Protein AF-A0ABD0PB30-F1 (afdb_monomer_lite)

Secondary structure (DSSP, 8-state):
-HHHHHHHHHHT--TT----EEEEEEEETTEEEEEEEEEPPP--GGGGS---

Foldseek 3Di:
DVVVVVVQCVVQVPDPDDWDWDFDFDDDPNDTGGDDIDTDDDPDPVVPPPDD

Organism: Cirrhinus mrigala (NCBI:txid683832)

Sequence (52 aa):
VVLKIIKHYQEEGQGSEVVQGVLLGLVVEDRLEITNCFPFPQHTEDDVEFDE

pLDDT: mean 84.87, std 16.51, range [44.53, 98.31]

InterPro domains:
  IPR000555 JAB1/MPN/MOV34 metalloenzyme domain [PF01398] (1-48)
  IPR037518 MPN domain [PS50249] (1-52)

Radius of gyration: 14.68 Å; chains: 1; bounding box: 32×35×31 Å

Structure (mmCIF, N/CA/C/O backbone):
data_AF-A0ABD0PB30-F1
#
_entry.id   AF-A0ABD0PB30-F1
#
loop_
_atom_site.group_PDB
_atom_site.id
_atom_site.type_symbol
_atom_site.label_atom_id
_atom_site.lab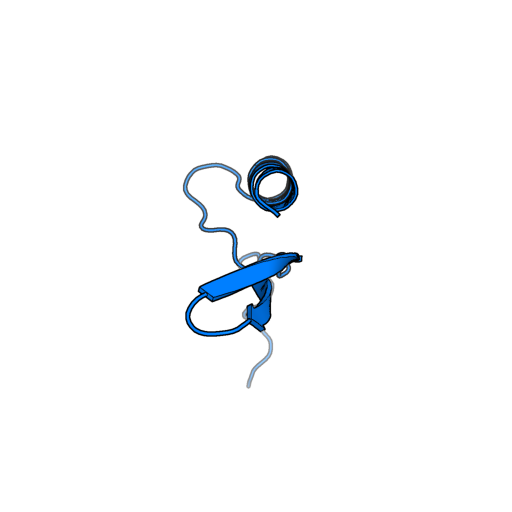el_alt_id
_atom_site.label_comp_id
_atom_site.label_asym_id
_atom_site.label_entity_id
_atom_site.label_seq_id
_atom_site.pdbx_PDB_ins_code
_atom_site.Cartn_x
_atom_site.Cartn_y
_atom_site.Cartn_z
_atom_site.occupancy
_atom_site.B_iso_or_equiv
_atom_site.auth_seq_id
_atom_site.auth_comp_id
_atom_site.auth_asym_id
_atom_site.auth_atom_id
_atom_site.pdbx_PDB_model_num
ATOM 1 N N . VAL A 1 1 ? 2.817 3.386 4.161 1.00 96.38 1 VAL A N 1
ATOM 2 C CA . VAL A 1 1 ? 2.534 2.524 2.985 1.00 96.38 1 VAL A CA 1
ATOM 3 C C . VAL A 1 1 ? 2.795 3.236 1.672 1.00 96.38 1 VAL A C 1
ATOM 5 O O . VAL A 1 1 ? 3.707 2.820 0.979 1.00 96.38 1 VAL A O 1
ATOM 8 N N . VAL A 1 2 ? 2.107 4.341 1.367 1.00 97.50 2 VAL A N 1
ATOM 9 C CA . VAL A 1 2 ? 2.243 5.056 0.078 1.00 97.50 2 VAL A CA 1
ATOM 10 C C . VAL A 1 2 ? 3.700 5.329 -0.323 1.00 97.50 2 VAL A C 1
ATOM 12 O O . VAL A 1 2 ? 4.109 4.967 -1.418 1.00 97.50 2 VAL A O 1
ATOM 15 N N . LEU A 1 3 ? 4.525 5.860 0.586 1.00 97.69 3 LEU A N 1
ATOM 16 C CA . LEU A 1 3 ? 5.948 6.103 0.303 1.00 97.69 3 LEU A CA 1
ATOM 17 C C . LEU A 1 3 ? 6.748 4.827 0.008 1.00 97.69 3 LEU A C 1
ATOM 19 O O . LEU A 1 3 ? 7.663 4.864 -0.803 1.00 97.69 3 LEU A O 1
ATOM 23 N N . LYS A 1 4 ? 6.408 3.699 0.643 1.00 96.56 4 LYS A N 1
ATOM 24 C CA . LYS A 1 4 ? 7.066 2.414 0.370 1.00 96.56 4 LYS A CA 1
ATOM 25 C C . LYS A 1 4 ? 6.699 1.887 -1.019 1.00 96.56 4 LYS A C 1
ATOM 27 O O . LYS A 1 4 ? 7.562 1.335 -1.681 1.00 96.56 4 LYS A O 1
ATOM 32 N N . ILE A 1 5 ? 5.458 2.104 -1.465 1.00 95.75 5 ILE A N 1
ATOM 33 C CA . ILE A 1 5 ? 5.008 1.748 -2.821 1.00 95.75 5 ILE A CA 1
ATOM 34 C C . ILE A 1 5 ? 5.747 2.595 -3.862 1.00 95.75 5 ILE A C 1
ATOM 36 O O . ILE A 1 5 ? 6.293 2.051 -4.813 1.00 95.75 5 ILE A O 1
ATOM 40 N N . ILE A 1 6 ? 5.825 3.914 -3.649 1.00 95.06 6 ILE A N 1
ATOM 41 C CA . ILE A 1 6 ? 6.569 4.821 -4.540 1.00 95.06 6 ILE A CA 1
ATOM 42 C C . ILE A 1 6 ? 8.043 4.420 -4.601 1.00 95.06 6 ILE A C 1
ATOM 44 O O . ILE A 1 6 ? 8.606 4.331 -5.686 1.00 95.06 6 ILE A O 1
ATOM 48 N N . LYS A 1 7 ? 8.654 4.150 -3.441 1.00 94.31 7 LYS A N 1
ATOM 49 C CA . LYS A 1 7 ? 10.045 3.709 -3.357 1.00 94.31 7 LYS A CA 1
ATOM 50 C C . LYS A 1 7 ? 10.269 2.409 -4.139 1.00 94.31 7 LYS A C 1
ATOM 52 O O . LYS A 1 7 ? 11.189 2.357 -4.939 1.00 94.31 7 LYS A O 1
ATOM 57 N N . HIS A 1 8 ? 9.406 1.408 -3.960 1.00 92.69 8 HIS A N 1
ATOM 58 C CA . HIS A 1 8 ? 9.512 0.140 -4.682 1.00 92.69 8 HIS A CA 1
ATOM 59 C C . HIS A 1 8 ? 9.412 0.326 -6.201 1.00 92.69 8 HIS A C 1
ATOM 61 O O . H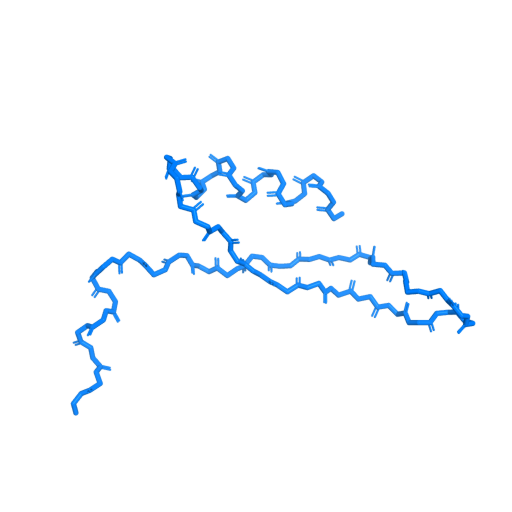IS A 1 8 ? 10.225 -0.223 -6.933 1.00 92.69 8 HIS A O 1
ATOM 67 N N . TYR A 1 9 ? 8.477 1.156 -6.674 1.00 91.62 9 TYR A N 1
ATOM 68 C CA . TYR A 1 9 ? 8.388 1.489 -8.096 1.00 91.62 9 TYR A CA 1
ATOM 69 C C . TYR A 1 9 ? 9.639 2.212 -8.614 1.00 91.62 9 TYR A C 1
ATOM 71 O O . TYR A 1 9 ? 10.080 1.949 -9.720 1.00 91.62 9 TYR A O 1
ATOM 79 N N . GLN A 1 10 ? 10.227 3.119 -7.832 1.00 90.94 10 GLN A N 1
ATOM 80 C CA . GLN A 1 10 ? 11.444 3.823 -8.246 1.00 90.94 10 GLN A CA 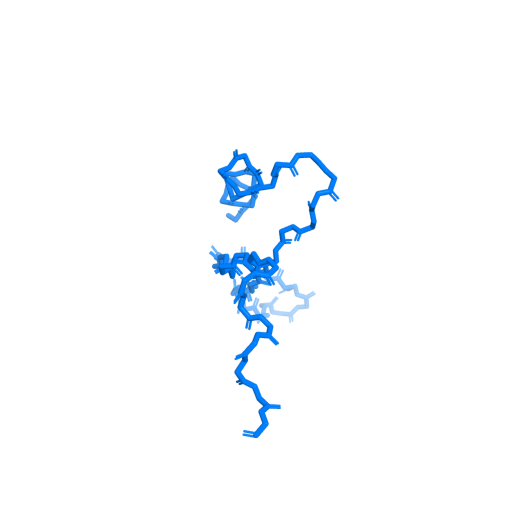1
ATOM 81 C C . GLN A 1 10 ? 12.686 2.926 -8.290 1.00 90.94 10 GLN A C 1
ATOM 83 O O . GLN A 1 10 ? 13.573 3.183 -9.098 1.00 90.94 10 GLN A O 1
ATOM 8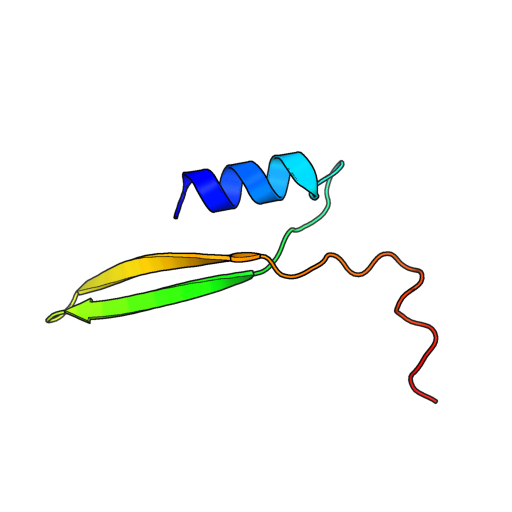8 N N . GLU A 1 11 ? 12.775 1.939 -7.399 1.00 88.81 11 GLU A N 1
ATOM 89 C CA . GLU A 1 11 ? 13.923 1.028 -7.320 1.00 88.81 11 GLU A CA 1
ATOM 90 C C . GLU A 1 11 ? 13.835 -0.091 -8.367 1.00 88.81 11 GLU A C 1
ATOM 92 O O . GLU A 1 11 ? 14.830 -0.373 -9.028 1.00 88.81 11 GLU A O 1
ATOM 97 N N . GLU A 1 12 ? 12.646 -0.669 -8.553 1.00 83.38 12 GLU A N 1
ATOM 98 C CA . GLU A 1 12 ? 12.445 -1.891 -9.347 1.00 83.38 12 GLU A CA 1
ATOM 99 C C . GLU A 1 12 ? 11.612 -1.635 -10.618 1.00 83.38 12 GLU A C 1
ATOM 101 O O . GLU A 1 12 ? 11.873 -2.208 -11.662 1.00 83.38 12 GLU A O 1
ATOM 106 N N . GLY A 1 13 ? 10.645 -0.712 -10.590 1.00 76.38 13 GLY A N 1
ATOM 107 C CA . GLY A 1 13 ? 9.739 -0.422 -11.712 1.00 76.38 13 GLY A CA 1
ATOM 108 C C . GLY A 1 13 ? 10.391 0.367 -12.851 1.00 76.38 13 GLY A C 1
ATOM 109 O O . GLY A 1 13 ? 10.028 1.519 -13.112 1.00 76.38 13 GLY A O 1
ATOM 110 N N . GLN A 1 14 ? 11.362 -0.231 -13.540 1.00 75.38 14 GLN A N 1
ATOM 111 C CA . GLN A 1 14 ? 11.964 0.360 -14.728 1.00 75.38 14 GLN A CA 1
ATOM 112 C C . GLN A 1 14 ? 10.987 0.291 -15.914 1.00 75.38 14 GLN A C 1
ATOM 114 O O . GLN A 1 14 ? 10.430 -0.747 -16.258 1.00 75.38 14 GLN A O 1
ATOM 119 N N . GLY A 1 15 ? 10.757 1.430 -16.574 1.00 74.62 15 GLY A N 1
ATOM 120 C CA . GLY A 1 15 ? 9.916 1.488 -17.772 1.00 74.62 15 GLY A CA 1
ATOM 121 C C . GLY A 1 15 ? 8.417 1.316 -17.491 1.00 74.62 15 GLY A C 1
ATOM 122 O O . GLY A 1 15 ? 7.828 2.119 -16.773 1.00 74.62 15 GLY A O 1
ATOM 123 N N . SER A 1 16 ? 7.787 0.329 -18.139 1.00 74.19 16 SER A N 1
ATOM 124 C CA . SER A 1 16 ? 6.339 0.045 -18.059 1.00 74.19 16 SER A CA 1
ATOM 125 C C . SER A 1 16 ? 6.020 -1.174 -17.181 1.00 74.19 16 SER A C 1
ATOM 127 O O . SER A 1 16 ? 4.921 -1.730 -17.269 1.00 74.19 16 SER A O 1
ATOM 129 N N . GLU A 1 17 ? 6.978 -1.620 -16.372 1.00 80.19 17 GLU A N 1
ATOM 130 C CA . GLU A 1 17 ? 6.830 -2.806 -15.539 1.00 80.19 17 GLU A CA 1
ATOM 131 C C . GLU A 1 17 ? 5.886 -2.580 -14.359 1.00 80.19 17 GLU A C 1
ATOM 133 O O . GLU A 1 17 ? 5.856 -1.524 -13.719 1.00 80.19 17 GLU A O 1
ATOM 138 N N . VAL A 1 18 ? 5.099 -3.610 -14.058 1.00 86.62 18 VAL A N 1
ATOM 139 C CA . VAL A 1 18 ? 4.192 -3.606 -12.914 1.00 86.62 18 VAL A CA 1
ATOM 140 C C . VAL A 1 18 ? 4.932 -4.173 -11.712 1.00 86.62 18 VAL A C 1
ATOM 142 O O . VAL A 1 18 ? 5.272 -5.352 -11.681 1.00 86.62 18 VAL A O 1
ATOM 145 N N . VAL A 1 19 ? 5.131 -3.342 -10.694 1.00 89.75 19 VAL A N 1
ATOM 146 C CA . VAL A 1 19 ? 5.643 -3.786 -9.394 1.00 89.75 19 VAL A CA 1
ATOM 147 C C . VAL A 1 19 ? 4.521 -4.372 -8.535 1.00 89.75 19 VAL A C 1
ATOM 149 O O . VAL A 1 19 ? 3.383 -3.893 -8.566 1.00 89.75 19 VAL A O 1
ATOM 152 N N . GLN A 1 20 ? 4.825 -5.415 -7.762 1.00 92.44 20 GLN A N 1
ATOM 153 C CA . GLN A 1 20 ? 3.838 -6.182 -6.997 1.00 92.44 20 GLN A CA 1
ATOM 154 C C . GLN A 1 20 ? 4.201 -6.261 -5.513 1.00 92.44 20 GLN A C 1
ATOM 156 O O . GLN A 1 20 ? 5.335 -6.028 -5.107 1.00 92.44 20 GLN A O 1
ATOM 161 N N . GLY A 1 21 ? 3.222 -6.583 -4.670 1.00 94.25 21 GLY A N 1
ATOM 162 C CA . GLY A 1 21 ? 3.455 -6.757 -3.243 1.00 94.25 21 GLY A CA 1
ATOM 163 C C . GLY A 1 21 ? 2.175 -6.970 -2.451 1.00 94.25 21 GLY A C 1
ATOM 164 O O . GLY A 1 21 ? 1.071 -7.001 -2.996 1.00 94.25 21 GLY A O 1
ATOM 165 N N . VAL A 1 22 ? 2.330 -7.086 -1.135 1.00 97.56 22 VAL A N 1
ATOM 166 C CA . VAL A 1 22 ? 1.227 -7.314 -0.195 1.00 97.56 22 VAL A CA 1
ATOM 167 C C . VAL A 1 22 ? 1.004 -6.118 0.714 1.00 97.56 22 VAL A C 1
ATOM 169 O O . VAL A 1 22 ? 1.947 -5.467 1.174 1.00 97.56 22 VAL A O 1
ATOM 172 N N . LEU A 1 23 ? -0.268 -5.850 1.006 1.00 98.19 23 LEU A N 1
ATOM 173 C CA . LEU A 1 23 ? -0.688 -4.880 2.010 1.00 98.19 23 LEU A CA 1
ATOM 174 C C . LEU A 1 23 ? -0.955 -5.596 3.334 1.00 98.19 23 LEU A C 1
ATOM 176 O O . LEU A 1 23 ? -1.604 -6.638 3.369 1.00 98.19 23 LEU A O 1
ATOM 180 N N . LEU A 1 24 ? -0.475 -5.009 4.425 1.00 98.06 24 LEU A N 1
ATOM 181 C CA . LEU A 1 24 ? -0.755 -5.449 5.784 1.00 98.06 24 LEU A CA 1
ATOM 182 C C . LEU A 1 24 ? -1.607 -4.389 6.476 1.00 98.06 24 LEU A C 1
ATOM 184 O O . LEU A 1 24 ? -1.288 -3.196 6.457 1.00 98.06 24 LEU A O 1
ATOM 188 N N . GLY A 1 25 ? -2.677 -4.838 7.112 1.00 97.50 25 GLY A N 1
ATOM 189 C CA . GLY A 1 25 ? -3.615 -3.962 7.784 1.00 97.50 25 GLY A CA 1
ATOM 190 C C . GLY A 1 25 ? -4.551 -4.719 8.705 1.00 97.50 25 GLY A C 1
ATOM 191 O O . GLY A 1 25 ? -4.460 -5.939 8.844 1.00 97.50 25 GLY A O 1
ATOM 192 N N . LEU A 1 26 ? -5.446 -3.965 9.325 1.00 97.81 26 LEU A N 1
ATOM 193 C CA . LEU A 1 26 ? -6.482 -4.471 10.212 1.00 97.81 26 LEU A CA 1
ATOM 194 C C . LEU A 1 26 ? -7.814 -3.827 9.827 1.00 97.81 26 LEU A C 1
ATOM 196 O O . LEU A 1 26 ? -7.855 -2.657 9.450 1.00 97.81 26 LEU A O 1
ATOM 200 N N . VAL A 1 27 ? -8.904 -4.583 9.925 1.00 97.75 27 VAL A N 1
ATOM 201 C CA . VAL A 1 27 ? -10.251 -4.011 9.844 1.00 97.75 27 VAL A CA 1
ATOM 202 C C . VAL A 1 27 ? -10.635 -3.526 11.237 1.00 97.75 27 VAL A C 1
ATOM 204 O O . VAL A 1 27 ? -10.709 -4.324 12.171 1.00 97.75 27 VAL A O 1
ATOM 207 N N . VAL A 1 28 ? -10.850 -2.221 11.372 1.00 97.38 28 VAL A N 1
ATOM 208 C CA . VAL A 1 28 ? -11.320 -1.579 12.601 1.00 97.38 28 VAL A CA 1
ATOM 209 C C . VAL A 1 28 ? -12.710 -1.028 12.315 1.00 97.38 28 VAL A C 1
ATOM 211 O O . VAL A 1 28 ? -12.879 -0.164 11.456 1.00 97.38 28 VAL A O 1
ATOM 214 N N . GLU A 1 29 ? -13.710 -1.572 13.011 1.00 95.88 29 GLU A N 1
ATOM 215 C CA . GLU A 1 29 ? -15.130 -1.337 12.718 1.00 95.88 29 GLU A CA 1
ATOM 216 C C . GLU A 1 29 ? -15.458 -1.677 11.250 1.00 95.88 29 GLU A C 1
ATOM 218 O O . GLU A 1 29 ? -15.333 -2.831 10.849 1.00 95.88 29 GLU A O 1
ATOM 223 N N . ASP A 1 30 ? -15.845 -0.680 10.452 1.00 97.00 30 ASP A N 1
ATOM 224 C CA . ASP A 1 30 ? -16.174 -0.794 9.024 1.00 97.00 30 ASP A CA 1
ATOM 225 C C . ASP A 1 30 ? -15.103 -0.124 8.135 1.00 97.00 30 ASP A C 1
ATOM 227 O O . ASP A 1 30 ? -15.373 0.375 7.042 1.00 97.00 30 ASP A O 1
ATOM 231 N N . ARG A 1 31 ? -13.861 -0.025 8.633 1.00 97.44 31 ARG A N 1
ATOM 232 C CA . ARG A 1 31 ? -12.741 0.627 7.936 1.00 97.44 31 ARG A CA 1
ATOM 233 C C . ARG A 1 31 ? -11.524 -0.287 7.875 1.00 97.44 31 ARG A C 1
ATOM 235 O O . ARG A 1 31 ? -11.040 -0.775 8.892 1.00 97.44 31 ARG A O 1
ATOM 242 N N . LEU A 1 32 ? -10.991 -0.480 6.670 1.00 97.69 32 LEU A N 1
ATOM 243 C CA . LEU A 1 32 ? -9.718 -1.169 6.470 1.00 97.69 32 LEU A CA 1
ATOM 244 C C . LEU A 1 32 ? -8.557 -0.189 6.676 1.00 97.69 32 LEU A C 1
ATOM 246 O O . LEU A 1 32 ? -8.318 0.694 5.851 1.00 97.69 32 LEU A O 1
ATOM 250 N N . GLU A 1 33 ? -7.815 -0.368 7.762 1.00 98.06 33 GLU A N 1
ATOM 251 C CA . GLU A 1 33 ? -6.625 0.415 8.070 1.00 98.06 33 GLU A CA 1
ATOM 252 C C . GLU A 1 33 ? -5.374 -0.287 7.547 1.00 98.06 33 GLU A C 1
ATOM 254 O O . GLU A 1 33 ? -4.909 -1.287 8.096 1.00 98.06 33 GLU A O 1
ATOM 259 N N . ILE A 1 34 ? -4.800 0.256 6.475 1.00 98.31 34 ILE A N 1
ATOM 260 C CA . ILE A 1 34 ? -3.552 -0.248 5.905 1.00 98.31 34 ILE A CA 1
ATOM 261 C C . ILE A 1 34 ? -2.364 0.381 6.637 1.00 98.31 34 ILE A C 1
ATOM 263 O O . ILE A 1 34 ? -2.062 1.565 6.470 1.00 98.31 34 ILE A O 1
ATOM 267 N N . THR A 1 35 ? -1.658 -0.423 7.429 1.00 97.62 35 THR A N 1
ATOM 268 C CA . THR A 1 35 ? -0.563 0.041 8.293 1.00 97.62 35 THR A CA 1
ATOM 269 C C . THR A 1 35 ? 0.812 -0.210 7.680 1.00 97.62 35 THR A C 1
ATOM 271 O O . THR A 1 35 ? 1.745 0.564 7.914 1.00 97.62 35 THR A O 1
ATOM 274 N N . ASN A 1 36 ? 0.965 -1.244 6.845 1.00 97.88 36 ASN A N 1
ATOM 275 C CA . ASN A 1 36 ? 2.245 -1.584 6.228 1.00 97.88 36 ASN A CA 1
ATOM 276 C C . ASN A 1 36 ? 2.092 -2.235 4.839 1.00 97.88 36 ASN A C 1
ATOM 278 O O . ASN A 1 36 ? 0.992 -2.567 4.408 1.00 97.88 36 ASN A O 1
ATOM 282 N N . CYS A 1 37 ? 3.198 -2.384 4.113 1.00 97.94 37 CYS A N 1
ATOM 283 C CA . CYS A 1 37 ? 3.255 -3.130 2.858 1.00 97.94 37 CYS A CA 1
ATOM 284 C C . CYS A 1 37 ? 4.662 -3.689 2.626 1.00 97.94 37 CYS A C 1
ATOM 286 O O . CYS A 1 37 ? 5.644 -3.092 3.086 1.00 97.94 37 CYS A O 1
ATOM 288 N N . PHE A 1 38 ? 4.743 -4.803 1.900 1.00 97.00 38 PHE A N 1
ATOM 289 C CA . PHE A 1 38 ? 5.996 -5.461 1.536 1.00 97.00 38 PHE A CA 1
ATOM 290 C C . PHE A 1 38 ? 6.026 -5.708 0.025 1.00 97.00 38 PHE A C 1
ATOM 292 O O . PHE A 1 38 ? 5.037 -6.222 -0.503 1.00 97.00 38 PHE A O 1
ATOM 299 N N . PRO A 1 39 ? 7.111 -5.316 -0.661 1.00 94.12 39 PRO A N 1
ATOM 300 C CA . PRO A 1 39 ? 7.267 -5.579 -2.083 1.00 94.12 39 PRO A CA 1
ATOM 301 C C . PRO A 1 39 ? 7.520 -7.066 -2.331 1.00 94.12 39 PRO A C 1
ATOM 303 O O . PRO A 1 39 ? 8.071 -7.759 -1.470 1.00 94.12 39 PRO A O 1
ATOM 306 N N . PHE A 1 40 ? 7.135 -7.540 -3.507 1.00 92.94 40 PHE A N 1
ATOM 307 C CA . PHE A 1 40 ? 7.641 -8.791 -4.052 1.00 92.94 40 PHE A CA 1
ATOM 308 C C . PHE A 1 40 ? 8.870 -8.505 -4.922 1.00 92.94 40 PHE A C 1
ATOM 310 O O . PHE A 1 40 ? 8.919 -7.446 -5.550 1.00 92.94 40 PHE A O 1
ATOM 317 N N .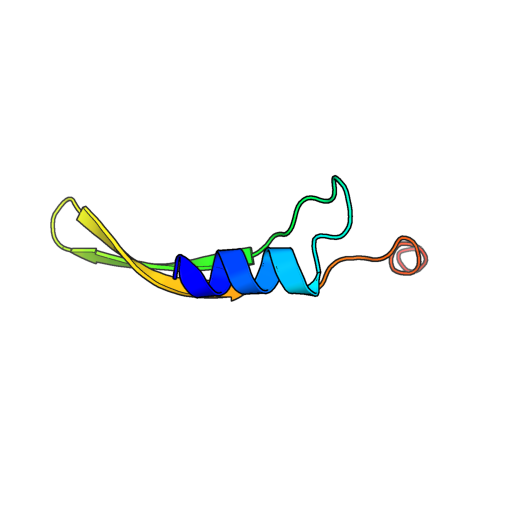 PRO A 1 41 ? 9.8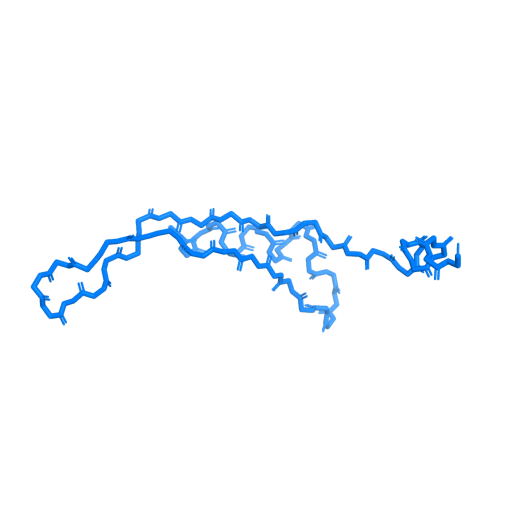67 -9.407 -4.952 1.00 84.25 41 PRO A N 1
ATOM 318 C CA . PRO A 1 41 ? 10.937 -9.329 -5.940 1.00 84.25 41 PRO A CA 1
ATOM 319 C C . PRO A 1 41 ? 10.334 -9.357 -7.348 1.00 84.25 41 PRO A C 1
ATOM 321 O O . PRO A 1 41 ? 9.364 -10.083 -7.583 1.00 84.25 41 PRO A O 1
ATOM 324 N N . GLN A 1 42 ? 10.877 -8.576 -8.279 1.00 74.81 42 GLN A N 1
ATOM 325 C CA . GLN A 1 42 ? 10.522 -8.742 -9.682 1.00 74.81 42 GLN A CA 1
ATOM 326 C C . GLN A 1 42 ? 11.145 -10.034 -10.209 1.00 74.81 42 GLN A C 1
ATOM 328 O O . GLN A 1 42 ? 12.338 -10.266 -10.034 1.00 74.81 42 GLN A O 1
ATOM 333 N N . HIS A 1 43 ? 10.331 -10.861 -10.865 1.00 63.62 43 HIS A N 1
ATOM 334 C CA . HIS A 1 43 ? 10.843 -11.939 -11.699 1.00 63.62 43 HIS A CA 1
ATOM 335 C C . HIS A 1 43 ? 11.422 -11.290 -12.955 1.00 63.62 43 HIS A C 1
ATOM 337 O O . HIS A 1 43 ? 10.677 -10.896 -13.853 1.00 63.62 43 HIS A O 1
ATOM 343 N N . THR A 1 44 ? 12.741 -11.137 -13.007 1.00 59.62 44 THR A N 1
ATOM 344 C CA . THR A 1 44 ? 13.428 -10.975 -14.290 1.00 59.62 44 THR A CA 1
ATOM 345 C C . THR A 1 44 ? 13.151 -12.218 -15.133 1.00 59.62 44 THR A C 1
ATOM 347 O O . THR A 1 44 ? 12.986 -13.308 -14.588 1.00 59.62 44 THR A O 1
ATOM 350 N N . GLU A 1 45 ? 13.084 -12.072 -16.456 1.00 55.31 45 GLU A N 1
ATOM 351 C CA . GLU A 1 45 ? 12.791 -13.160 -17.411 1.00 55.31 45 GLU A CA 1
ATOM 352 C C . GLU A 1 45 ? 13.728 -14.390 -17.278 1.00 55.31 45 GLU A C 1
ATOM 354 O O . GLU A 1 45 ? 13.470 -15.424 -17.884 1.00 55.31 45 GLU A O 1
ATOM 359 N N . ASP A 1 46 ? 14.762 -14.313 -16.436 1.00 53.06 46 ASP A N 1
ATOM 360 C CA . ASP A 1 46 ? 15.670 -15.397 -16.051 1.00 53.06 46 ASP A CA 1
ATOM 361 C C . ASP A 1 46 ? 15.108 -16.370 -14.979 1.00 53.06 46 ASP A C 1
ATOM 363 O O . ASP A 1 46 ? 15.640 -17.464 -14.816 1.00 53.06 46 ASP A O 1
ATOM 367 N N . ASP A 1 47 ? 14.033 -16.028 -14.255 1.00 53.69 47 ASP A N 1
ATOM 368 C CA . ASP A 1 47 ? 13.464 -16.878 -13.183 1.00 53.69 47 ASP A CA 1
ATOM 369 C C . ASP A 1 47 ? 12.397 -17.881 -13.676 1.00 53.69 47 ASP A C 1
ATOM 371 O O . ASP A 1 47 ? 11.833 -18.637 -12.882 1.00 53.69 47 ASP A O 1
ATOM 375 N N . VAL A 1 48 ? 12.091 -17.902 -14.979 1.00 53.56 48 VAL A N 1
ATOM 376 C CA . VAL A 1 48 ? 11.090 -18.807 -15.588 1.00 53.56 48 VAL A CA 1
ATOM 377 C C . VAL A 1 48 ? 11.672 -20.121 -16.139 1.00 53.56 48 VAL A C 1
ATOM 379 O O . VAL A 1 48 ? 10.932 -20.909 -16.720 1.00 53.56 48 VAL A O 1
ATOM 382 N N . GLU A 1 49 ? 12.956 -20.420 -15.909 1.00 54.59 49 GLU A N 1
ATOM 383 C CA . GLU A 1 49 ? 13.601 -21.686 -16.319 1.00 54.59 49 GLU A CA 1
ATOM 384 C C . GLU A 1 49 ? 13.775 -22.715 -15.177 1.00 54.59 49 GLU A C 1
ATOM 386 O O . GLU A 1 49 ? 14.784 -23.411 -15.127 1.00 54.59 49 GLU A O 1
ATOM 391 N N . PHE A 1 50 ? 12.842 -22.860 -14.231 1.00 53.28 50 PHE A N 1
ATOM 392 C CA . PHE A 1 50 ? 12.903 -24.000 -13.293 1.00 53.28 50 PHE A CA 1
ATOM 393 C C . PHE A 1 50 ? 11.519 -24.436 -12.796 1.00 53.28 50 PHE A C 1
ATOM 395 O O . PHE A 1 50 ? 11.193 -24.310 -11.620 1.00 53.28 50 PHE A O 1
ATOM 402 N N . ASP A 1 51 ? 10.699 -24.956 -13.709 1.00 52.47 51 ASP A N 1
ATOM 403 C CA . ASP A 1 51 ? 9.584 -25.849 -13.362 1.00 52.47 51 ASP A CA 1
ATOM 404 C C . ASP A 1 51 ? 9.343 -26.835 -14.535 1.00 52.47 51 ASP A C 1
ATOM 406 O O . ASP A 1 51 ? 8.371 -26.731 -15.284 1.00 52.47 51 ASP A O 1
ATOM 410 N N . GLU A 1 52 ? 10.296 -27.760 -14.737 1.00 44.53 52 GLU A N 1
ATOM 411 C CA . GLU A 1 52 ? 10.078 -29.085 -15.362 1.00 44.53 52 GLU A CA 1
ATOM 412 C C . GLU A 1 52 ? 10.273 -30.188 -14.311 1.00 44.53 52 GLU A C 1
ATOM 414 O O . GLU A 1 52 ? 11.293 -30.142 -13.580 1.00 44.53 52 GLU A O 1
#